Protein AF-A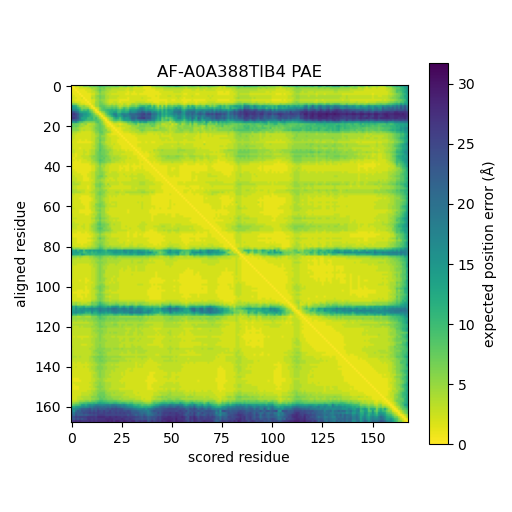0A388TIB4-F1 (afdb_monomer)

Structure (mmCIF, N/CA/C/O backbone):
data_AF-A0A388TIB4-F1
#
_entry.id   AF-A0A388TIB4-F1
#
loop_
_atom_site.group_PDB
_atom_site.id
_atom_site.type_symbol
_atom_site.label_atom_id
_atom_site.label_alt_id
_atom_site.label_comp_id
_atom_site.label_asym_id
_atom_site.label_entity_id
_atom_site.label_seq_id
_atom_site.pdbx_PDB_ins_code
_atom_site.Cartn_x
_atom_site.Cartn_y
_atom_site.Cartn_z
_atom_site.occupancy
_atom_site.B_iso_or_equiv
_atom_site.auth_seq_id
_atom_site.auth_comp_id
_atom_site.auth_asym_id
_atom_site.auth_atom_id
_atom_site.pdbx_PDB_model_num
ATOM 1 N N . MET A 1 1 ? 0.265 -21.654 6.496 1.00 87.31 1 MET A N 1
ATOM 2 C CA . MET A 1 1 ? 1.139 -20.507 6.829 1.00 87.31 1 MET A CA 1
ATOM 3 C C . MET A 1 1 ? 0.891 -19.437 5.783 1.00 87.31 1 MET A C 1
ATOM 5 O O . MET A 1 1 ? 0.971 -19.763 4.610 1.00 87.31 1 MET A O 1
ATOM 9 N N . LEU A 1 2 ? 0.540 -18.215 6.184 1.00 95.06 2 LEU A N 1
ATOM 10 C CA . LEU A 1 2 ? 0.302 -17.108 5.255 1.00 95.06 2 LEU A CA 1
ATOM 11 C C . LEU A 1 2 ? 1.624 -16.374 4.975 1.00 95.06 2 LEU A C 1
ATOM 13 O O . LEU A 1 2 ? 2.307 -15.963 5.911 1.00 95.06 2 LEU A O 1
ATOM 17 N N . CYS A 1 3 ? 1.974 -16.215 3.701 1.00 96.38 3 CYS A N 1
ATOM 18 C CA . CYS A 1 3 ? 3.233 -15.637 3.241 1.00 96.38 3 CYS A CA 1
ATOM 19 C C . CYS A 1 3 ? 3.009 -14.359 2.423 1.00 96.38 3 CYS A C 1
ATOM 21 O O . CYS A 1 3 ? 2.023 -14.230 1.694 1.00 96.38 3 CYS A O 1
ATOM 23 N N . ALA A 1 4 ? 3.982 -13.449 2.497 1.00 97.38 4 ALA A N 1
ATOM 24 C CA . ALA A 1 4 ? 4.048 -12.251 1.669 1.00 97.38 4 ALA A CA 1
ATOM 25 C C . ALA A 1 4 ? 5.192 -12.364 0.651 1.00 97.38 4 ALA A C 1
ATOM 27 O O . ALA A 1 4 ? 6.347 -12.556 1.042 1.00 97.38 4 ALA A O 1
ATOM 28 N N . LEU A 1 5 ? 4.888 -12.205 -0.638 1.00 96.88 5 LEU A N 1
ATOM 29 C CA . LEU A 1 5 ? 5.912 -12.013 -1.667 1.00 96.88 5 LEU A CA 1
ATOM 30 C C . LEU A 1 5 ? 6.484 -10.605 -1.528 1.00 96.88 5 LEU A C 1
ATOM 32 O O . LEU A 1 5 ? 5.721 -9.647 -1.387 1.00 96.88 5 LEU A O 1
ATOM 36 N N . LYS A 1 6 ? 7.812 -10.460 -1.558 1.00 95.12 6 LYS A N 1
ATOM 37 C CA . LYS A 1 6 ? 8.440 -9.152 -1.360 1.00 95.12 6 LYS A CA 1
ATOM 38 C C . LYS A 1 6 ? 9.798 -9.006 -2.049 1.00 95.12 6 LYS A C 1
ATOM 40 O O . LYS A 1 6 ? 10.522 -9.983 -2.193 1.00 95.12 6 LYS A O 1
ATOM 45 N N . HIS A 1 7 ? 10.209 -7.802 -2.442 1.00 94.06 7 HIS A N 1
ATOM 46 C CA . HIS A 1 7 ? 9.435 -6.548 -2.408 1.00 94.06 7 HIS A CA 1
ATOM 47 C C . HIS A 1 7 ? 9.067 -6.188 -3.845 1.00 94.06 7 HIS A C 1
ATOM 49 O O . HIS A 1 7 ? 9.963 -6.030 -4.672 1.00 94.06 7 HIS A O 1
ATOM 55 N N . PHE A 1 8 ? 7.774 -6.098 -4.143 1.00 95.25 8 PHE A N 1
ATOM 56 C CA . PHE A 1 8 ? 7.266 -5.775 -5.475 1.00 95.25 8 PHE A CA 1
ATOM 57 C C . PHE A 1 8 ? 7.636 -4.330 -5.857 1.00 95.25 8 PHE A C 1
ATOM 59 O O . PHE A 1 8 ? 7.578 -3.455 -4.987 1.00 95.25 8 PHE A O 1
ATOM 66 N N . PRO A 1 9 ? 8.020 -4.031 -7.111 1.00 92.94 9 PRO A N 1
ATOM 67 C CA . PRO A 1 9 ? 8.028 -4.896 -8.296 1.00 92.94 9 PRO A CA 1
ATOM 68 C C . PRO A 1 9 ? 9.265 -5.790 -8.462 1.00 92.94 9 PRO A C 1
ATOM 70 O O . PRO A 1 9 ? 9.287 -6.576 -9.393 1.00 92.94 9 PRO A O 1
ATOM 73 N N . GLY A 1 10 ? 10.256 -5.700 -7.573 1.00 88.38 10 GLY A N 1
ATOM 74 C CA . GLY A 1 10 ? 11.515 -6.448 -7.631 1.00 88.38 10 GLY A CA 1
ATOM 75 C C . GLY A 1 10 ? 12.660 -5.608 -7.062 1.00 88.38 10 GLY A C 1
ATOM 76 O O . GLY A 1 10 ? 12.773 -4.426 -7.361 1.00 88.38 10 GLY A O 1
ATOM 77 N N . ARG A 1 11 ? 13.487 -6.180 -6.176 1.00 73.12 11 ARG A N 1
ATOM 78 C CA . ARG A 1 11 ? 14.680 -5.515 -5.592 1.00 73.12 11 ARG A CA 1
ATOM 79 C C . ARG A 1 11 ? 15.993 -6.207 -5.990 1.00 73.12 11 ARG A C 1
ATOM 81 O O . ARG A 1 11 ? 17.033 -5.899 -5.414 1.00 73.12 11 ARG A O 1
ATOM 88 N N . GLY A 1 12 ? 15.933 -7.184 -6.901 1.00 64.81 12 GLY A N 1
ATOM 89 C CA . GLY A 1 12 ? 17.005 -8.156 -7.151 1.00 64.81 12 GLY A CA 1
ATOM 90 C C . GLY A 1 12 ? 18.262 -7.577 -7.804 1.00 64.81 12 GLY A C 1
ATOM 91 O O . GLY A 1 12 ? 19.358 -8.072 -7.549 1.00 64.81 12 GLY A O 1
ATOM 92 N N . ALA A 1 13 ? 18.137 -6.498 -8.581 1.00 60.03 13 ALA A N 1
ATOM 93 C CA . ALA A 1 13 ? 19.274 -5.785 -9.155 1.00 60.03 13 ALA A CA 1
ATOM 94 C C . ALA A 1 13 ? 19.898 -4.838 -8.106 1.00 60.03 13 ALA A C 1
ATOM 96 O O . ALA A 1 13 ? 19.390 -3.747 -7.833 1.00 60.03 13 ALA A O 1
ATOM 97 N N . GLY A 1 14 ? 20.978 -5.291 -7.460 1.00 49.31 14 GLY A N 1
ATOM 98 C CA . GLY A 1 14 ? 21.638 -4.615 -6.337 1.00 49.31 14 GLY A CA 1
ATOM 99 C C . GLY A 1 14 ? 22.007 -3.136 -6.552 1.00 49.31 14 GLY A C 1
ATOM 100 O O . GLY A 1 14 ? 22.162 -2.668 -7.674 1.00 49.31 14 GLY A O 1
ATOM 101 N N . ALA A 1 15 ? 22.156 -2.428 -5.421 1.00 45.44 15 ALA A N 1
ATOM 102 C CA . ALA A 1 15 ? 22.598 -1.039 -5.171 1.00 45.44 15 ALA A CA 1
ATOM 103 C C . ALA A 1 15 ? 21.921 0.115 -5.938 1.00 45.44 15 ALA A C 1
ATOM 105 O O . ALA A 1 15 ? 21.771 1.193 -5.367 1.00 45.44 15 ALA A O 1
ATOM 106 N N . ALA A 1 16 ? 21.463 -0.088 -7.171 1.00 53.12 16 ALA A N 1
ATOM 107 C CA . ALA A 1 16 ? 20.760 0.928 -7.934 1.00 53.12 16 ALA A CA 1
ATOM 108 C C . ALA A 1 16 ? 19.243 0.750 -7.929 1.00 53.12 16 ALA A C 1
ATOM 110 O O . ALA A 1 16 ? 18.609 1.750 -8.217 1.00 53.12 16 ALA A O 1
ATOM 111 N N . GLY A 1 17 ? 18.675 -0.436 -7.621 1.00 52.38 17 GLY A N 1
ATOM 112 C CA . GLY A 1 17 ? 17.273 -0.691 -7.195 1.00 52.38 17 GLY A CA 1
ATOM 113 C C . GLY A 1 17 ? 16.116 -0.055 -7.993 1.00 52.38 17 GLY A C 1
ATOM 114 O O . GLY A 1 17 ? 14.965 -0.120 -7.582 1.00 52.38 17 GLY A O 1
ATOM 115 N N . ARG A 1 18 ? 16.426 0.595 -9.113 1.00 63.28 18 ARG A N 1
ATOM 116 C CA . ARG A 1 18 ? 15.564 1.490 -9.899 1.00 63.28 18 ARG A CA 1
ATOM 117 C C . ARG A 1 18 ? 15.333 0.959 -11.307 1.00 63.28 18 ARG A C 1
ATOM 119 O O . ARG A 1 18 ? 14.532 1.534 -12.040 1.00 63.28 18 ARG A O 1
ATOM 126 N N . ILE A 1 19 ? 16.065 -0.088 -11.685 1.00 68.94 19 ILE A N 1
ATOM 127 C CA . ILE A 1 19 ? 15.908 -0.787 -12.954 1.00 68.94 19 ILE A CA 1
ATOM 128 C C . ILE A 1 19 ? 14.931 -1.925 -12.691 1.00 68.94 19 ILE A C 1
ATOM 130 O O . ILE A 1 19 ? 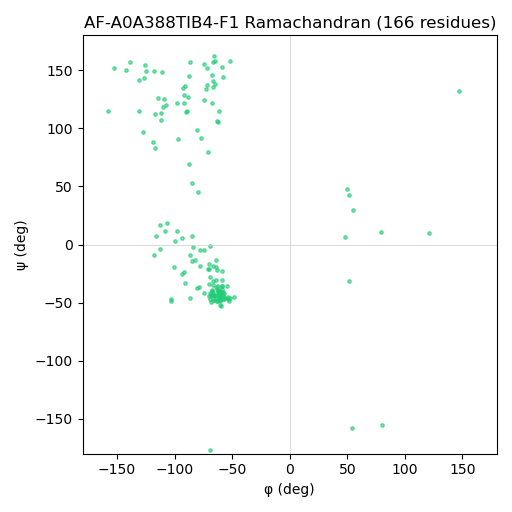15.150 -2.733 -11.794 1.00 68.94 19 ILE A O 1
ATOM 134 N N . TYR A 1 20 ? 13.835 -1.912 -13.432 1.00 79.25 20 TYR A N 1
ATOM 135 C CA . TYR A 1 20 ? 12.808 -2.931 -13.443 1.00 79.25 20 TYR A CA 1
ATOM 136 C C . TYR A 1 20 ? 12.881 -3.662 -14.783 1.00 79.25 20 TYR A C 1
ATOM 138 O O . TYR A 1 20 ? 12.655 -3.078 -15.846 1.00 79.25 20 TYR A O 1
ATOM 146 N N . GLU A 1 21 ? 13.156 -4.956 -14.732 1.00 83.12 21 GLU A N 1
ATOM 147 C CA . GLU A 1 21 ? 13.172 -5.826 -15.898 1.00 83.12 21 GLU A CA 1
ATOM 148 C C . GLU A 1 21 ? 12.006 -6.797 -15.803 1.00 83.12 21 GLU A C 1
ATOM 150 O O . GLU A 1 21 ? 12.017 -7.731 -15.009 1.00 83.12 21 GLU A O 1
ATOM 155 N N . ARG A 1 22 ? 10.975 -6.594 -16.629 1.00 81.19 22 ARG A N 1
ATOM 156 C CA . ARG A 1 22 ? 9.723 -7.368 -16.562 1.00 81.19 22 ARG A CA 1
ATOM 157 C C . ARG A 1 22 ? 9.948 -8.887 -16.492 1.00 81.19 22 ARG A C 1
ATOM 159 O O . ARG A 1 22 ? 9.330 -9.549 -15.665 1.00 81.19 22 ARG A O 1
ATOM 166 N N . GLU A 1 23 ? 10.833 -9.427 -17.324 1.00 84.06 23 GLU A N 1
ATOM 167 C CA . GLU A 1 23 ? 11.079 -10.875 -17.403 1.00 84.06 23 GLU A CA 1
ATOM 168 C C . GLU A 1 23 ? 11.807 -11.448 -16.178 1.00 84.06 23 GLU A C 1
ATOM 170 O O . GLU A 1 23 ? 11.706 -12.644 -15.909 1.00 84.06 23 GLU A O 1
ATOM 175 N N . ILE A 1 24 ? 12.511 -10.606 -15.418 1.00 86.25 24 ILE A N 1
ATOM 176 C CA . ILE A 1 24 ? 13.312 -11.013 -14.256 1.00 86.25 24 ILE A CA 1
ATOM 177 C C . ILE A 1 24 ? 12.580 -10.678 -12.956 1.00 86.25 24 ILE A C 1
ATOM 179 O O . ILE A 1 24 ? 12.459 -11.523 -12.071 1.00 86.25 24 ILE A O 1
ATOM 183 N N . ASP A 1 25 ? 12.076 -9.453 -12.845 1.00 89.38 25 ASP A N 1
ATOM 184 C CA . ASP A 1 25 ? 11.518 -8.900 -11.618 1.00 89.38 25 ASP A CA 1
ATOM 185 C C . ASP A 1 25 ? 10.039 -9.252 -11.444 1.00 89.38 25 ASP A C 1
ATOM 187 O O . ASP A 1 25 ? 9.644 -9.701 -10.370 1.00 89.38 25 ASP A O 1
ATOM 191 N N . LEU A 1 26 ? 9.211 -9.117 -12.490 1.00 89.94 26 LEU A N 1
ATOM 192 C CA . LEU A 1 26 ? 7.769 -9.383 -12.387 1.00 89.94 26 LEU A CA 1
ATOM 193 C C . LEU A 1 26 ? 7.451 -10.878 -12.423 1.00 89.94 26 LEU A C 1
ATOM 195 O O . LEU A 1 26 ? 6.538 -11.327 -11.726 1.00 89.94 26 LEU A O 1
ATOM 199 N N . LYS A 1 27 ? 8.193 -11.653 -13.219 1.00 90.12 27 LYS A N 1
ATOM 200 C CA . LYS A 1 27 ? 7.915 -13.076 -13.439 1.00 90.12 27 LYS A CA 1
ATOM 201 C C . LYS A 1 27 ? 7.789 -13.891 -12.137 1.00 90.12 27 LYS A C 1
ATOM 203 O O . LYS A 1 27 ? 6.767 -14.564 -11.993 1.00 90.12 27 LYS A O 1
ATOM 208 N N . PRO A 1 28 ? 8.704 -13.792 -11.150 1.00 91.88 28 PRO A N 1
ATOM 209 C CA . PRO A 1 28 ? 8.562 -14.512 -9.885 1.00 91.88 28 PRO A CA 1
ATOM 210 C C . PRO A 1 28 ? 7.273 -14.170 -9.131 1.00 91.88 28 PRO A C 1
ATOM 212 O O . PRO A 1 28 ? 6.668 -15.051 -8.526 1.00 91.88 28 PRO A O 1
ATOM 215 N N . PHE A 1 29 ? 6.813 -12.913 -9.183 1.00 94.38 29 PHE A N 1
ATOM 216 C CA . PHE A 1 29 ? 5.541 -12.542 -8.562 1.00 94.38 29 PHE A CA 1
ATOM 217 C C . PHE A 1 29 ? 4.363 -13.177 -9.288 1.00 94.38 29 PHE A C 1
ATOM 219 O O . PHE A 1 29 ? 3.468 -13.683 -8.624 1.00 94.38 29 PHE A O 1
ATOM 226 N N . LEU A 1 30 ? 4.349 -13.197 -10.621 1.00 91.62 30 LEU A N 1
ATOM 227 C CA . LEU A 1 30 ? 3.244 -13.812 -11.366 1.00 91.62 30 LEU A CA 1
ATOM 228 C C . LEU A 1 30 ? 3.178 -15.324 -11.165 1.00 91.62 30 LEU A C 1
ATOM 230 O O . LEU A 1 30 ? 2.083 -15.859 -10.977 1.00 91.62 30 LEU A O 1
ATOM 234 N N . ASP A 1 31 ? 4.337 -15.980 -11.155 1.00 92.38 31 ASP A N 1
ATOM 235 C CA . ASP A 1 31 ? 4.446 -17.424 -10.967 1.00 92.38 31 ASP A CA 1
ATOM 236 C C . ASP A 1 31 ? 4.026 -17.832 -9.541 1.00 92.38 31 ASP A C 1
ATOM 238 O O . ASP A 1 31 ? 3.329 -18.831 -9.358 1.00 92.38 31 ASP A O 1
ATOM 242 N N . LEU A 1 32 ? 4.397 -17.044 -8.520 1.00 94.44 32 LEU A N 1
ATOM 243 C CA . LEU A 1 32 ? 4.160 -17.389 -7.113 1.00 94.44 32 LEU A CA 1
ATOM 244 C C . LEU A 1 32 ? 2.861 -16.824 -6.528 1.00 94.44 32 LEU A C 1
ATOM 246 O O . LEU A 1 32 ? 2.339 -17.405 -5.581 1.00 94.44 32 LEU A O 1
ATOM 250 N N . ALA A 1 33 ? 2.308 -15.726 -7.053 1.00 92.44 33 ALA A N 1
ATOM 251 C CA . ALA A 1 33 ? 1.139 -15.059 -6.461 1.00 92.44 33 ALA A CA 1
ATOM 252 C C . ALA A 1 33 ? -0.132 -15.920 -6.467 1.00 92.44 33 ALA A C 1
ATOM 254 O O . ALA A 1 33 ? -1.053 -15.675 -5.690 1.00 92.44 33 ALA A O 1
ATOM 255 N N . ARG A 1 34 ? -0.179 -16.956 -7.310 1.00 89.81 34 ARG A N 1
ATOM 256 C CA . ARG A 1 34 ? -1.287 -17.921 -7.354 1.00 89.81 34 ARG A CA 1
ATOM 257 C C . ARG A 1 34 ? -1.122 -19.081 -6.373 1.00 89.81 34 ARG A C 1
ATOM 259 O O . ARG A 1 34 ? -2.056 -19.860 -6.204 1.00 89.81 34 ARG A O 1
ATOM 266 N N . HIS A 1 35 ? 0.040 -19.210 -5.736 1.00 93.88 35 HIS A N 1
ATOM 267 C CA . HIS A 1 35 ? 0.272 -20.238 -4.734 1.00 93.88 35 HIS A CA 1
ATOM 268 C C . HIS A 1 35 ? -0.638 -20.006 -3.520 1.00 93.88 35 HIS A C 1
ATOM 270 O O . HIS A 1 35 ? -0.766 -18.880 -3.043 1.00 93.88 35 HIS A O 1
ATOM 276 N N . GLU A 1 36 ? -1.228 -21.071 -2.970 1.00 89.81 36 GLU A N 1
ATOM 277 C CA . GLU A 1 36 ? -2.234 -20.977 -1.899 1.00 89.81 36 GLU A CA 1
ATOM 278 C C . GLU A 1 36 ? -1.757 -20.181 -0.674 1.00 89.81 36 GLU A C 1
ATOM 280 O O . GLU A 1 36 ? -2.529 -19.436 -0.082 1.00 89.81 36 GLU A O 1
ATOM 285 N N . ASN A 1 37 ? -0.468 -20.299 -0.338 1.00 93.25 37 ASN A N 1
ATOM 286 C CA . ASN A 1 37 ? 0.163 -19.618 0.793 1.00 93.25 37 ASN A CA 1
ATOM 287 C C . ASN A 1 37 ? 0.634 -18.189 0.487 1.00 93.25 37 ASN A C 1
ATOM 289 O O . ASN A 1 37 ? 0.923 -17.447 1.421 1.00 93.25 37 ASN A O 1
ATOM 293 N N . ALA A 1 38 ? 0.710 -17.772 -0.778 1.00 94.88 38 ALA A N 1
ATOM 294 C CA . ALA A 1 38 ? 1.187 -16.445 -1.172 1.00 94.88 38 ALA A CA 1
ATOM 295 C C . ALA A 1 38 ? 0.059 -15.399 -1.117 1.00 94.88 38 ALA A C 1
ATOM 297 O O . ALA A 1 38 ? -0.209 -14.702 -2.087 1.00 94.88 38 ALA A O 1
ATOM 298 N N . GLY A 1 39 ? -0.644 -15.290 0.011 1.00 95.88 39 GLY A N 1
ATOM 299 C CA . GLY A 1 39 ? -1.834 -14.439 0.127 1.00 95.88 39 GLY A CA 1
ATOM 300 C C . GLY A 1 39 ? -1.563 -12.930 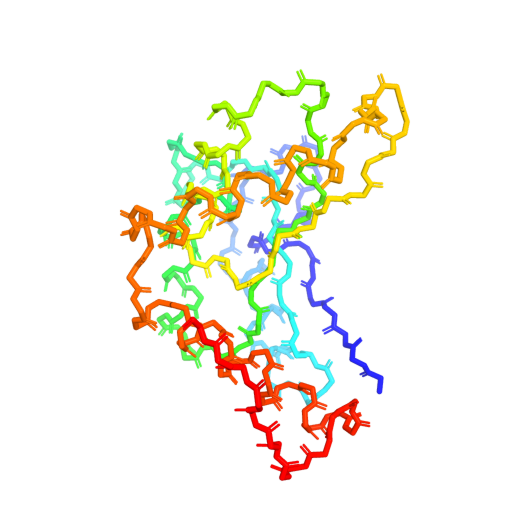0.094 1.00 95.88 39 GLY A C 1
ATOM 301 O O . GLY A 1 39 ? -2.501 -12.168 -0.150 1.00 95.88 39 GLY A O 1
ATOM 302 N N . LEU A 1 40 ? -0.315 -12.491 0.305 1.00 98.25 40 LEU A N 1
ATOM 303 C CA . LEU A 1 40 ? 0.043 -11.071 0.287 1.00 98.25 40 LEU A CA 1
ATOM 304 C C . LEU A 1 40 ? 1.191 -10.728 -0.668 1.00 98.25 40 LEU A C 1
ATOM 306 O O . LEU A 1 40 ? 2.072 -11.550 -0.928 1.00 98.25 40 LEU A O 1
ATOM 310 N N . ILE A 1 41 ? 1.218 -9.475 -1.124 1.00 98.31 41 ILE A N 1
ATOM 311 C CA . ILE A 1 41 ? 2.316 -8.899 -1.910 1.00 98.31 41 ILE A CA 1
ATOM 312 C C . ILE A 1 41 ? 2.716 -7.557 -1.300 1.00 98.31 41 ILE A C 1
ATOM 314 O O . ILE A 1 41 ? 1.935 -6.607 -1.295 1.00 98.31 41 ILE A O 1
ATOM 318 N N . MET A 1 42 ? 3.943 -7.496 -0.784 1.00 98.38 42 MET A N 1
ATOM 319 C CA . MET A 1 42 ? 4.506 -6.313 -0.142 1.00 98.38 42 MET A CA 1
ATOM 320 C C . MET A 1 42 ? 5.269 -5.460 -1.153 1.00 98.38 42 MET A C 1
ATOM 322 O O . MET A 1 42 ? 6.160 -5.959 -1.845 1.00 98.38 42 MET A O 1
ATOM 326 N N . PHE A 1 43 ? 4.951 -4.171 -1.205 1.00 97.38 43 PHE A N 1
ATOM 327 C CA . PHE A 1 43 ? 5.548 -3.210 -2.124 1.00 97.38 43 PHE A CA 1
ATOM 328 C C . PHE A 1 43 ? 6.824 -2.595 -1.556 1.00 97.38 43 PHE A C 1
ATOM 330 O O . PHE A 1 43 ? 6.947 -2.329 -0.364 1.00 97.38 43 PHE A O 1
ATOM 337 N N . SER A 1 44 ? 7.771 -2.329 -2.449 1.00 94.25 44 SER A N 1
ATOM 338 C CA . SER A 1 44 ? 9.013 -1.624 -2.161 1.00 94.25 44 SER A CA 1
ATOM 339 C C . SER A 1 44 ? 8.764 -0.153 -1.808 1.00 94.25 44 SER A C 1
ATOM 341 O O . SER A 1 44 ? 7.913 0.530 -2.391 1.00 94.25 44 SER A O 1
ATOM 343 N N . THR A 1 45 ? 9.583 0.373 -0.899 1.00 93.06 45 THR A N 1
ATOM 344 C CA . THR A 1 45 ? 9.649 1.807 -0.586 1.00 93.06 45 THR A CA 1
ATOM 345 C C . THR A 1 45 ? 10.432 2.621 -1.620 1.00 93.06 45 THR A C 1
ATOM 347 O O . THR A 1 45 ? 10.449 3.846 -1.551 1.00 93.06 45 THR A O 1
ATOM 350 N N . GLN A 1 46 ? 11.041 1.962 -2.612 1.00 91.25 46 GLN A N 1
ATOM 351 C CA . GLN A 1 46 ? 11.846 2.596 -3.660 1.00 91.25 46 GLN A CA 1
ATOM 352 C C . GLN A 1 46 ? 11.010 3.075 -4.854 1.00 91.25 46 GLN A C 1
ATOM 354 O O . GLN A 1 46 ? 9.927 2.557 -5.133 1.00 91.25 46 GLN A O 1
ATOM 359 N N . THR A 1 47 ? 11.551 4.048 -5.587 1.00 91.88 47 THR A N 1
ATOM 360 C CA . THR A 1 47 ? 11.016 4.532 -6.869 1.00 91.88 47 THR A CA 1
ATOM 361 C C . THR A 1 47 ? 11.627 3.769 -8.032 1.00 91.88 47 THR A C 1
ATOM 363 O O . THR A 1 47 ? 12.842 3.595 -8.083 1.00 91.88 47 THR A O 1
ATOM 366 N N . PHE A 1 48 ? 10.789 3.393 -8.997 1.00 91.25 48 PHE A N 1
ATOM 367 C CA . PHE A 1 48 ? 11.174 2.691 -10.221 1.00 91.25 48 PHE A CA 1
ATOM 368 C C . PHE A 1 48 ? 10.807 3.580 -11.410 1.00 91.25 48 PHE A C 1
ATOM 370 O O . PHE A 1 48 ? 9.697 3.459 -11.923 1.00 91.25 48 PHE A O 1
ATOM 377 N N . PRO A 1 49 ? 11.696 4.490 -11.856 1.00 90.31 49 PRO A N 1
ATOM 378 C CA . PRO A 1 49 ? 11.343 5.518 -12.837 1.00 90.31 49 PRO A CA 1
ATOM 379 C C . PRO A 1 49 ? 10.827 4.988 -14.179 1.00 90.31 49 PRO A C 1
ATOM 381 O O . PRO A 1 49 ? 10.119 5.700 -14.877 1.00 90.31 49 PRO A O 1
ATOM 384 N N . GLN A 1 50 ? 11.165 3.745 -14.533 1.00 89.69 50 GLN A N 1
ATOM 385 C CA . GLN A 1 50 ? 10.662 3.060 -15.730 1.00 89.69 50 GLN A CA 1
ATOM 386 C C . GLN A 1 50 ? 9.175 2.679 -15.633 1.00 89.69 50 GLN A C 1
ATOM 388 O O . GLN A 1 50 ? 8.538 2.446 -16.656 1.00 89.69 50 GLN A O 1
ATOM 393 N N . LEU A 1 51 ? 8.637 2.587 -14.413 1.00 92.19 51 LEU A N 1
ATOM 394 C CA . LEU A 1 51 ? 7.225 2.317 -14.139 1.00 92.19 51 LEU A CA 1
ATOM 395 C C . LEU A 1 51 ? 6.485 3.591 -13.729 1.00 92.19 51 LEU A C 1
ATOM 397 O O . LEU A 1 51 ? 5.401 3.864 -14.232 1.00 92.19 51 LEU A O 1
ATOM 401 N N . ASP A 1 52 ? 7.077 4.353 -12.810 1.00 95.00 52 ASP A N 1
ATOM 402 C CA . ASP A 1 52 ? 6.561 5.627 -12.326 1.00 95.00 52 ASP A CA 1
ATOM 403 C C . ASP A 1 52 ? 7.713 6.449 -11.734 1.00 95.00 52 ASP A C 1
ATOM 405 O O . ASP A 1 52 ? 8.332 6.075 -10.735 1.00 95.00 52 ASP A O 1
ATOM 409 N N . SER A 1 53 ? 8.029 7.577 -12.364 1.00 93.69 53 SER A N 1
ATOM 410 C CA . SER A 1 53 ? 9.070 8.493 -11.892 1.00 93.69 53 SER A CA 1
ATOM 411 C C . SER A 1 53 ? 8.590 9.453 -10.804 1.00 93.69 53 SER A C 1
ATOM 413 O O . SER A 1 53 ? 9.420 10.113 -10.183 1.00 93.69 53 SER A O 1
ATOM 415 N N . SER A 1 54 ? 7.278 9.562 -10.586 1.00 95.56 54 SER A N 1
ATOM 416 C CA . SER A 1 54 ? 6.670 10.537 -9.676 1.00 95.56 54 SER A CA 1
ATOM 417 C C . SER A 1 54 ? 6.478 10.009 -8.253 1.00 95.56 54 SER A C 1
ATOM 419 O O . SER A 1 54 ? 6.434 10.799 -7.311 1.00 95.56 54 SER A O 1
ATOM 421 N N . ALA A 1 55 ? 6.405 8.686 -8.079 1.00 95.56 55 ALA A N 1
ATOM 422 C CA . ALA A 1 55 ? 6.109 8.064 -6.794 1.00 95.56 55 ALA A CA 1
ATOM 423 C C . ALA A 1 55 ? 6.920 6.776 -6.553 1.00 95.56 55 ALA A C 1
ATOM 425 O O . ALA A 1 55 ? 7.269 6.060 -7.493 1.00 95.56 55 ALA A O 1
ATOM 426 N N . PRO A 1 56 ? 7.230 6.437 -5.287 1.00 95.31 56 PRO A N 1
ATOM 427 C CA . PRO A 1 56 ? 7.739 5.114 -4.944 1.00 95.31 56 PRO A CA 1
ATOM 428 C C . PRO A 1 56 ? 6.674 4.032 -5.173 1.00 95.31 56 PRO A C 1
ATOM 430 O O . PRO A 1 56 ? 5.479 4.317 -5.139 1.00 95.31 56 PRO A O 1
ATOM 433 N N . ALA A 1 57 ? 7.088 2.775 -5.360 1.00 96.06 57 ALA A N 1
ATOM 434 C CA . ALA A 1 57 ? 6.195 1.679 -5.753 1.00 96.06 57 ALA A CA 1
ATOM 435 C C . ALA A 1 57 ? 4.969 1.528 -4.831 1.00 96.06 57 ALA A C 1
ATOM 437 O O . ALA A 1 57 ? 3.844 1.468 -5.319 1.00 96.06 57 ALA A O 1
ATOM 438 N N . HIS A 1 58 ? 5.162 1.547 -3.509 1.00 97.25 58 HIS A N 1
ATOM 439 C CA . HIS A 1 58 ? 4.073 1.478 -2.523 1.00 97.25 58 HIS A CA 1
ATOM 440 C C . HIS A 1 58 ? 3.092 2.673 -2.546 1.00 97.25 58 HIS A C 1
ATOM 442 O O . HIS A 1 58 ? 2.018 2.564 -1.968 1.00 97.25 58 HIS A O 1
ATOM 448 N N . LYS A 1 59 ? 3.410 3.787 -3.223 1.00 97.69 59 LYS A N 1
ATOM 449 C CA . LYS A 1 59 ? 2.511 4.944 -3.437 1.00 97.69 59 LYS A CA 1
ATOM 450 C C . LYS A 1 59 ? 2.095 5.137 -4.895 1.00 97.69 59 LYS A C 1
ATOM 452 O O . LYS A 1 59 ? 1.312 6.034 -5.193 1.00 97.69 59 LYS A O 1
ATOM 457 N N . SER A 1 60 ? 2.615 4.330 -5.813 1.00 97.94 60 SER A N 1
ATOM 458 C CA . SER A 1 60 ? 2.335 4.478 -7.237 1.00 97.94 60 SER A CA 1
ATOM 459 C C . SER A 1 60 ? 1.102 3.677 -7.627 1.00 97.94 60 SER A C 1
ATOM 461 O O . SER A 1 60 ? 1.125 2.443 -7.625 1.00 97.94 60 SER A O 1
ATOM 463 N N . LYS A 1 61 ? 0.038 4.373 -8.036 1.00 98.00 61 LYS A N 1
ATOM 464 C CA . LYS A 1 61 ? -1.158 3.729 -8.592 1.00 98.00 61 LYS A CA 1
ATOM 465 C C . LYS A 1 61 ? -0.827 2.900 -9.838 1.00 98.00 61 LYS A C 1
ATOM 467 O O . LYS A 1 61 ? -1.325 1.789 -9.974 1.00 98.00 61 LYS A O 1
ATOM 472 N N . LEU A 1 62 ? 0.080 3.387 -10.690 1.00 97.69 62 LEU A N 1
ATOM 473 C CA . LEU A 1 62 ? 0.517 2.689 -11.906 1.00 97.69 62 LEU A CA 1
ATOM 474 C C . LEU A 1 62 ? 1.160 1.333 -11.585 1.00 97.69 62 LEU A C 1
ATOM 476 O O . LEU A 1 62 ? 0.872 0.329 -12.236 1.00 97.69 62 LEU A O 1
ATOM 480 N N . VAL A 1 63 ? 1.996 1.280 -10.544 1.00 96.69 63 VAL A N 1
ATOM 481 C CA . VAL A 1 63 ? 2.654 0.035 -10.118 1.00 96.69 63 VAL A CA 1
ATOM 482 C C . VAL A 1 63 ? 1.647 -0.946 -9.501 1.00 96.69 63 VAL A C 1
ATOM 484 O O . VAL A 1 63 ? 1.766 -2.152 -9.710 1.00 96.69 63 VAL A O 1
ATOM 487 N N . HIS A 1 64 ? 0.616 -0.468 -8.799 1.00 98.06 64 HIS A N 1
ATOM 488 C CA . HIS A 1 64 ? -0.467 -1.331 -8.308 1.00 98.06 64 HIS A CA 1
ATOM 489 C C . HIS A 1 64 ? -1.350 -1.852 -9.452 1.00 98.06 64 HIS A C 1
ATOM 491 O O . HIS A 1 64 ? -1.668 -3.043 -9.502 1.00 98.06 64 HIS A O 1
ATOM 497 N N . GLU A 1 65 ? -1.717 -0.984 -10.397 1.00 97.12 65 GLU A N 1
ATOM 498 C CA . GLU A 1 65 ? -2.515 -1.335 -11.574 1.00 97.12 65 GLU A CA 1
ATOM 499 C C . GLU A 1 65 ? -1.792 -2.346 -12.468 1.00 97.12 65 GLU A C 1
ATOM 501 O O . GLU A 1 65 ? -2.437 -3.266 -12.966 1.00 97.12 65 GLU A O 1
ATOM 506 N N . LEU A 1 66 ? -0.461 -2.266 -12.592 1.00 94.69 66 LEU A N 1
ATOM 507 C CA . LEU A 1 66 ? 0.348 -3.279 -13.278 1.00 94.69 66 LEU A CA 1
ATOM 508 C C . LEU A 1 66 ? 0.052 -4.686 -12.748 1.00 94.69 66 LEU A C 1
ATOM 510 O O . LEU A 1 66 ? -0.126 -5.609 -13.536 1.00 94.69 66 LEU A O 1
ATOM 514 N N . LEU A 1 67 ? -0.012 -4.852 -11.426 1.00 94.12 67 LEU A N 1
ATOM 515 C CA . LEU A 1 67 ? -0.255 -6.140 -10.784 1.00 94.12 67 LEU A CA 1
ATOM 516 C C . LEU A 1 67 ? -1.724 -6.575 -10.916 1.00 94.12 67 LEU A C 1
ATOM 518 O O . LEU A 1 67 ? -2.004 -7.736 -11.226 1.00 94.12 67 LEU A O 1
ATOM 522 N N . ARG A 1 68 ? -2.669 -5.640 -10.743 1.00 95.44 68 ARG A N 1
ATOM 523 C CA . ARG A 1 68 ? -4.108 -5.908 -10.922 1.00 95.44 68 ARG A CA 1
ATOM 524 C C . ARG A 1 68 ? -4.459 -6.279 -12.361 1.00 95.44 68 ARG A C 1
ATOM 526 O O . ARG A 1 68 ? -5.261 -7.187 -12.559 1.00 95.44 68 ARG A O 1
ATOM 533 N N . ALA A 1 69 ? -3.810 -5.670 -13.353 1.00 95.25 69 ALA A N 1
ATOM 534 C CA . ALA A 1 69 ? -3.975 -5.999 -14.769 1.00 95.25 69 ALA A CA 1
ATOM 535 C C . ALA A 1 69 ? -3.544 -7.439 -15.104 1.00 95.25 69 ALA A C 1
ATOM 537 O O . ALA A 1 69 ? -4.016 -8.007 -16.083 1.00 95.25 69 ALA A O 1
ATOM 538 N N . GLN A 1 70 ? -2.696 -8.060 -14.275 1.00 93.38 70 GLN A N 1
ATOM 539 C CA . GLN A 1 70 ? -2.336 -9.481 -14.386 1.00 93.38 70 GLN A CA 1
ATOM 540 C C . GLN A 1 70 ? -3.341 -10.414 -13.679 1.00 93.38 70 GLN A C 1
ATOM 542 O O . GLN A 1 70 ? -3.099 -11.615 -13.548 1.00 93.38 70 GLN A O 1
ATOM 547 N N . GLY A 1 71 ? -4.462 -9.871 -13.190 1.00 93.00 71 GLY A N 1
ATOM 548 C CA . GLY A 1 71 ? -5.529 -10.609 -12.513 1.00 93.00 71 GLY A CA 1
ATOM 549 C C . GLY A 1 71 ? -5.243 -10.947 -11.049 1.00 93.00 71 GLY A C 1
ATOM 550 O O . GLY A 1 71 ? -5.976 -11.738 -10.457 1.00 93.00 71 GLY A O 1
ATOM 551 N N . GLN A 1 72 ? -4.198 -10.377 -10.445 1.00 93.75 72 GLN A N 1
ATOM 552 C CA . GLN A 1 72 ? -3.788 -10.723 -9.083 1.00 93.75 72 GLN A CA 1
ATOM 553 C C . GLN A 1 72 ? -4.738 -10.135 -8.031 1.00 93.75 72 GLN A C 1
ATOM 555 O O . GLN A 1 72 ? -4.938 -8.919 -7.958 1.00 93.75 72 GLN A O 1
ATOM 560 N N . GLN A 1 73 ? -5.278 -11.004 -7.173 1.00 92.88 73 GLN A N 1
ATOM 561 C CA . GLN A 1 73 ? -6.239 -10.660 -6.110 1.00 92.88 73 GLN A CA 1
ATOM 562 C C . GLN A 1 73 ? -5.644 -10.744 -4.697 1.00 92.88 73 GLN A C 1
ATOM 564 O O . GLN A 1 73 ? -6.372 -10.701 -3.708 1.00 92.88 73 GLN A O 1
ATOM 569 N N . ASN A 1 74 ? -4.322 -10.877 -4.591 1.00 97.12 74 ASN A N 1
ATOM 570 C CA . ASN A 1 74 ? -3.607 -10.883 -3.317 1.00 97.12 74 ASN A CA 1
ATOM 571 C C . ASN A 1 74 ? -3.854 -9.573 -2.561 1.00 97.12 74 ASN A C 1
ATOM 573 O O . ASN A 1 74 ? -4.068 -8.516 -3.173 1.00 97.12 74 ASN A O 1
ATOM 577 N N . VAL A 1 75 ? -3.766 -9.651 -1.235 1.00 98.31 75 VAL A N 1
ATOM 578 C CA . VAL A 1 75 ? -3.764 -8.477 -0.361 1.00 98.31 75 VAL A CA 1
ATOM 579 C C . VAL A 1 75 ? -2.477 -7.703 -0.615 1.00 98.31 75 VAL A C 1
ATOM 581 O O . VAL A 1 75 ? -1.380 -8.253 -0.482 1.00 98.31 75 VAL A O 1
ATOM 584 N N . LEU A 1 76 ? -2.602 -6.439 -1.004 1.00 98.56 76 LEU A N 1
ATOM 585 C CA . LEU A 1 76 ? -1.445 -5.582 -1.250 1.00 98.56 76 LEU A CA 1
ATOM 586 C C . LEU A 1 76 ? -1.103 -4.819 0.019 1.00 98.56 76 LEU A C 1
ATOM 588 O O . LEU A 1 76 ? -1.994 -4.293 0.686 1.00 98.56 76 LEU A O 1
ATOM 592 N N . LEU A 1 77 ? 0.178 -4.766 0.361 1.00 98.38 77 LEU A N 1
ATOM 593 C CA . LEU A 1 77 ? 0.628 -4.036 1.536 1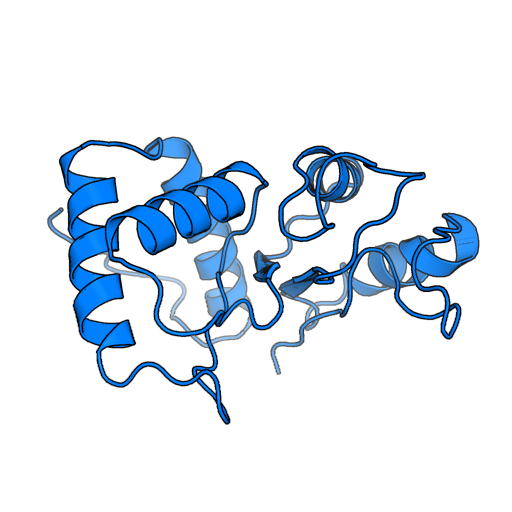.00 98.38 77 LEU A CA 1
ATOM 594 C C . LEU A 1 77 ? 1.911 -3.263 1.296 1.00 98.38 77 LEU A C 1
ATOM 596 O O . LEU A 1 77 ? 2.732 -3.626 0.454 1.00 98.38 77 LEU A O 1
ATOM 600 N N . THR A 1 78 ? 2.113 -2.242 2.112 1.00 98.31 78 THR A N 1
ATOM 601 C CA . THR A 1 78 ? 3.383 -1.528 2.178 1.00 98.31 78 THR A CA 1
ATOM 602 C C . THR A 1 78 ? 4.435 -2.366 2.917 1.00 98.31 78 THR A C 1
ATOM 604 O O . THR A 1 78 ? 4.106 -3.208 3.758 1.00 98.31 78 THR A O 1
ATOM 607 N N . ASP A 1 79 ? 5.716 -2.114 2.640 1.00 95.50 79 ASP A N 1
ATOM 608 C CA . ASP A 1 79 ? 6.772 -2.324 3.643 1.00 95.50 79 ASP A CA 1
ATOM 609 C C . ASP A 1 79 ? 6.621 -1.278 4.773 1.00 95.50 79 ASP A C 1
ATOM 611 O O . ASP A 1 79 ? 5.663 -0.498 4.774 1.00 95.50 79 ASP A O 1
ATOM 615 N N . ASP A 1 80 ? 7.526 -1.251 5.748 1.00 93.94 80 ASP A N 1
ATOM 616 C CA . ASP A 1 80 ? 7.460 -0.282 6.842 1.00 93.94 80 ASP A CA 1
ATOM 617 C C . ASP A 1 80 ? 7.557 1.155 6.321 1.00 93.94 80 ASP A C 1
ATOM 619 O O . ASP A 1 80 ? 8.583 1.578 5.783 1.00 93.94 80 ASP A O 1
ATOM 623 N N . VAL A 1 81 ? 6.469 1.902 6.503 1.00 91.69 81 VAL A N 1
ATOM 624 C CA . VAL A 1 81 ? 6.363 3.328 6.160 1.00 91.69 81 VAL A CA 1
ATOM 625 C C . VAL A 1 81 ? 6.382 4.212 7.407 1.00 91.69 81 VAL A C 1
ATOM 627 O O . VAL A 1 81 ? 5.985 5.373 7.356 1.00 91.69 81 VAL A O 1
ATOM 630 N N . SER A 1 82 ? 6.849 3.685 8.545 1.00 85.69 82 SER A N 1
ATOM 631 C CA . SER A 1 82 ? 7.041 4.483 9.758 1.00 85.69 82 SER A CA 1
ATOM 632 C C . SER A 1 82 ? 8.081 5.573 9.502 1.00 85.69 82 SER A C 1
ATOM 634 O O . SER A 1 82 ? 9.280 5.304 9.434 1.00 85.69 82 SER A O 1
ATOM 636 N N . SER A 1 83 ? 7.628 6.816 9.364 1.00 73.12 83 SER A N 1
ATOM 637 C CA . SER A 1 83 ? 8.488 7.957 9.059 1.00 73.12 83 SER A CA 1
ATOM 638 C C . SER A 1 83 ? 8.465 8.988 10.186 1.00 73.12 83 SER A C 1
ATOM 640 O O . SER A 1 83 ? 7.748 9.978 10.112 1.00 73.12 83 SER A O 1
ATOM 642 N N . GLY A 1 84 ? 9.267 8.783 11.231 1.00 74.38 84 GLY A N 1
ATOM 643 C CA . GLY A 1 84 ? 9.457 9.773 12.296 1.00 74.38 84 GLY A CA 1
ATOM 644 C C . GLY A 1 84 ? 8.156 10.258 12.956 1.00 74.38 84 GLY A C 1
ATOM 645 O O . GLY A 1 84 ? 7.111 9.613 12.899 1.00 74.38 84 GLY A O 1
ATOM 646 N N . ASN A 1 85 ? 8.223 11.437 13.577 1.00 81.62 85 ASN A N 1
ATOM 647 C CA . ASN A 1 85 ? 7.096 12.055 14.278 1.00 81.62 85 ASN A CA 1
ATOM 648 C C . ASN A 1 85 ? 6.230 12.904 13.331 1.00 81.62 85 ASN A C 1
ATOM 650 O O . ASN A 1 85 ? 6.208 14.128 13.464 1.00 81.62 85 ASN A O 1
ATOM 654 N N . LEU A 1 86 ? 5.507 12.276 12.397 1.00 89.56 86 LEU A N 1
ATOM 655 C CA . LEU A 1 86 ? 4.519 12.993 11.578 1.00 89.56 86 LEU A CA 1
ATOM 656 C C . LEU A 1 86 ? 3.453 13.664 12.459 1.00 89.56 86 LEU A C 1
ATOM 658 O O . LEU A 1 86 ? 3.013 13.124 13.485 1.00 89.56 86 LEU A O 1
ATOM 662 N N . THR A 1 87 ? 2.994 14.841 12.043 1.00 94.69 87 THR A N 1
ATOM 663 C CA . THR A 1 87 ? 1.754 15.428 12.565 1.00 94.69 87 THR A CA 1
ATOM 664 C C . THR A 1 87 ? 0.547 14.573 12.161 1.00 94.69 87 THR A C 1
ATOM 666 O O . THR A 1 87 ? 0.617 13.769 11.232 1.00 94.69 87 THR A O 1
ATOM 669 N N . GLU A 1 88 ? -0.597 14.739 12.835 1.00 95.50 88 GLU A N 1
ATOM 670 C CA . GLU A 1 88 ? -1.827 14.018 12.460 1.00 95.50 88 GLU A CA 1
ATOM 671 C C . GLU A 1 88 ? -2.254 14.327 11.010 1.00 95.50 88 GLU A C 1
ATOM 673 O O . GLU A 1 88 ? -2.708 13.433 10.300 1.00 95.50 88 GLU A O 1
ATOM 678 N N . ALA A 1 89 ? -2.051 15.563 10.540 1.00 96.38 89 ALA A N 1
ATOM 679 C CA . ALA A 1 89 ? -2.378 15.963 9.171 1.00 96.38 89 ALA A CA 1
ATOM 680 C C . ALA A 1 89 ? -1.463 15.299 8.128 1.00 96.38 89 ALA A C 1
ATOM 682 O O . ALA A 1 89 ? -1.952 14.794 7.118 1.00 96.38 89 ALA A O 1
ATOM 683 N N . GLU A 1 90 ? -0.152 15.255 8.380 1.00 95.69 90 GLU A N 1
ATOM 684 C CA . GLU A 1 90 ? 0.808 14.577 7.499 1.00 95.69 90 GLU A CA 1
ATOM 685 C C . GLU A 1 90 ? 0.566 13.067 7.472 1.00 95.69 90 GLU A C 1
ATOM 687 O O . GLU A 1 90 ? 0.521 12.474 6.398 1.00 95.69 90 GLU A O 1
ATOM 692 N N . LEU A 1 91 ? 0.327 12.452 8.635 1.00 96.00 91 LEU A N 1
ATOM 693 C CA . LEU A 1 91 ? -0.005 11.031 8.733 1.00 96.00 91 LEU A CA 1
ATOM 694 C C . LEU A 1 91 ? -1.306 10.700 7.988 1.00 96.00 91 LEU A C 1
ATOM 696 O O . LEU A 1 91 ? -1.396 9.665 7.330 1.00 96.00 91 LEU A O 1
ATOM 700 N N . GLN A 1 92 ? -2.313 11.575 8.054 1.00 97.56 92 GLN A N 1
ATOM 701 C CA . GLN A 1 92 ? -3.540 11.413 7.279 1.00 97.56 92 GLN A CA 1
ATOM 702 C C . GLN A 1 92 ? -3.284 11.478 5.776 1.00 97.56 92 GLN A C 1
ATOM 704 O O . GLN A 1 92 ? -3.774 10.618 5.044 1.00 97.56 92 GLN A O 1
ATOM 709 N N . ALA A 1 93 ? -2.542 12.487 5.314 1.00 97.25 93 ALA A N 1
ATOM 710 C CA . ALA A 1 93 ? -2.204 12.628 3.902 1.00 97.25 93 ALA A CA 1
ATOM 711 C C . ALA A 1 93 ? -1.430 11.401 3.396 1.00 97.25 93 ALA A C 1
ATOM 713 O O . ALA A 1 93 ? -1.740 10.868 2.332 1.00 97.25 93 ALA A O 1
ATOM 714 N N . GLU A 1 94 ? -0.489 10.912 4.203 1.00 96.75 94 GLU A N 1
ATOM 715 C CA . GLU A 1 94 ? 0.298 9.716 3.928 1.00 96.75 94 GLU A CA 1
ATOM 716 C C . GLU A 1 94 ? -0.585 8.469 3.787 1.00 96.75 94 GLU A C 1
ATOM 718 O O . GLU A 1 94 ? -0.534 7.781 2.768 1.00 96.75 94 GLU A O 1
ATOM 723 N N . ILE A 1 95 ? -1.455 8.202 4.765 1.00 97.12 95 ILE A N 1
ATOM 724 C CA . ILE A 1 95 ? -2.372 7.054 4.735 1.00 97.12 95 ILE A CA 1
ATOM 725 C C . ILE A 1 95 ? -3.302 7.121 3.524 1.00 97.12 95 ILE A C 1
ATOM 727 O O . ILE A 1 95 ? -3.478 6.119 2.832 1.00 97.12 95 IL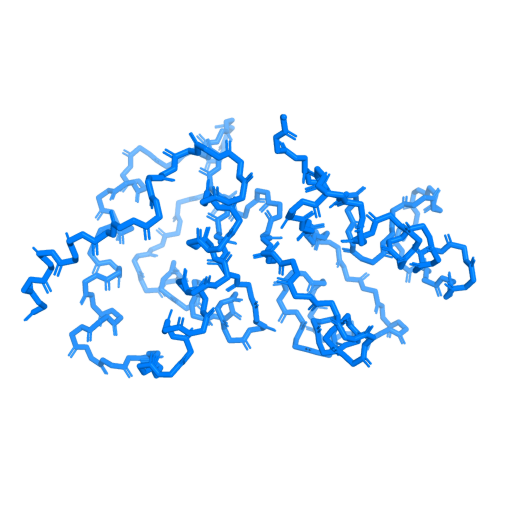E A O 1
ATOM 731 N N . LEU A 1 96 ? -3.878 8.291 3.234 1.00 97.88 96 LEU A N 1
ATOM 732 C CA . LEU A 1 96 ? -4.760 8.461 2.080 1.00 97.88 96 LEU A CA 1
ATOM 733 C C . LEU A 1 96 ? -4.024 8.208 0.763 1.00 97.88 96 LEU A C 1
ATOM 735 O O . LEU A 1 96 ? -4.570 7.523 -0.098 1.00 97.88 96 LEU A O 1
ATOM 739 N N . ALA A 1 97 ? -2.784 8.683 0.617 1.00 97.81 97 ALA A N 1
ATOM 740 C CA . ALA A 1 97 ? -1.974 8.425 -0.572 1.00 97.81 97 ALA A CA 1
ATOM 741 C C . ALA A 1 97 ? -1.698 6.923 -0.765 1.00 97.81 97 ALA A C 1
ATOM 743 O O . ALA A 1 97 ? -1.834 6.400 -1.871 1.00 97.81 97 ALA A O 1
ATOM 744 N N . LEU A 1 98 ? -1.371 6.208 0.314 1.00 98.25 98 LEU A N 1
ATOM 745 C CA . LEU A 1 98 ? -1.127 4.763 0.282 1.00 98.25 98 LEU A CA 1
ATOM 746 C C . LEU A 1 98 ? -2.389 3.967 -0.074 1.00 98.25 98 LEU A C 1
ATOM 748 O O . LEU A 1 98 ? -2.333 3.048 -0.895 1.00 98.25 98 LEU A O 1
ATOM 752 N N . LEU A 1 99 ? -3.539 4.327 0.500 1.00 97.81 99 LEU A N 1
ATOM 753 C CA . LEU A 1 99 ? -4.818 3.684 0.186 1.00 97.81 99 LEU A CA 1
ATOM 754 C C . LEU A 1 99 ? -5.269 3.983 -1.250 1.00 97.81 99 LEU A C 1
ATOM 756 O O . LEU A 1 99 ? -5.768 3.081 -1.929 1.00 97.81 99 LEU A O 1
ATOM 760 N N . ALA A 1 100 ? -5.055 5.217 -1.721 1.00 96.94 100 ALA A N 1
ATOM 761 C CA . ALA A 1 100 ? -5.371 5.653 -3.080 1.00 96.94 100 ALA A CA 1
ATOM 762 C C . ALA A 1 100 ? -4.498 4.968 -4.141 1.00 96.94 100 ALA A C 1
ATOM 764 O O . ALA A 1 100 ? -4.975 4.704 -5.244 1.00 96.94 100 ALA A O 1
ATOM 765 N N . ALA A 1 101 ? -3.248 4.632 -3.806 1.00 98.06 101 ALA A N 1
ATOM 766 C CA . ALA A 1 101 ? -2.391 3.827 -4.672 1.00 98.06 101 ALA A CA 1
ATOM 767 C C . ALA A 1 101 ? -2.944 2.407 -4.875 1.00 98.06 101 ALA A C 1
ATOM 769 O O . ALA A 1 101 ? -2.761 1.833 -5.944 1.00 98.06 101 ALA A O 1
ATOM 770 N N . GLY A 1 102 ? -3.661 1.865 -3.883 1.00 97.94 102 GLY A N 1
ATOM 771 C CA . GLY A 1 102 ? -4.282 0.540 -3.949 1.00 97.94 102 GLY A CA 1
ATOM 772 C C . GLY A 1 102 ? -3.831 -0.441 -2.866 1.00 97.94 102 GLY A C 1
ATOM 773 O O . GLY A 1 102 ? -4.175 -1.619 -2.959 1.00 97.94 102 GLY A O 1
ATOM 774 N N . ASN A 1 103 ? -3.096 0.009 -1.840 1.00 98.56 103 ASN A N 1
ATOM 775 C CA . ASN A 1 103 ? -2.741 -0.842 -0.700 1.00 98.56 103 ASN A CA 1
ATOM 776 C C . ASN A 1 103 ? -3.986 -1.212 0.101 1.00 98.56 103 ASN A C 1
ATOM 778 O O . ASN A 1 103 ? -4.821 -0.355 0.394 1.00 98.56 103 ASN A O 1
ATOM 782 N N . ASP A 1 104 ? -4.086 -2.481 0.475 1.00 98.56 104 ASP A N 1
ATOM 783 C CA . ASP A 1 104 ? -5.138 -3.014 1.333 1.00 98.56 104 ASP A CA 1
ATOM 784 C C . ASP A 1 104 ? -4.719 -2.962 2.818 1.00 98.56 104 ASP A C 1
ATOM 786 O O . ASP A 1 104 ? -5.548 -2.718 3.694 1.00 98.56 104 ASP A O 1
ATOM 790 N N . LEU A 1 105 ? -3.419 -3.125 3.102 1.00 97.94 105 LEU A N 1
ATOM 791 C CA . LEU A 1 105 ? -2.823 -3.001 4.437 1.00 97.94 105 LEU A CA 1
ATOM 792 C C . LEU A 1 105 ? -1.651 -2.010 4.433 1.00 97.94 105 LEU A C 1
ATOM 794 O O . LEU A 1 105 ? -0.855 -1.971 3.498 1.00 97.94 105 LEU A O 1
ATOM 798 N N . ILE A 1 106 ? -1.507 -1.246 5.515 1.00 97.38 106 ILE A N 1
ATOM 799 C CA . ILE A 1 106 ? -0.374 -0.337 5.729 1.00 97.38 106 ILE A CA 1
ATOM 800 C C . ILE A 1 106 ? 0.421 -0.846 6.928 1.00 97.38 106 ILE A C 1
ATOM 802 O O . ILE A 1 10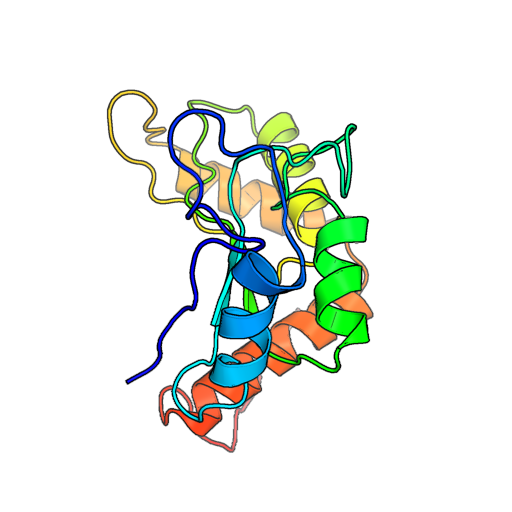6 ? -0.144 -1.065 8.002 1.00 97.38 106 ILE A O 1
ATOM 806 N N . LEU A 1 107 ? 1.724 -1.050 6.740 1.00 96.12 107 LEU A N 1
ATOM 807 C CA . LEU A 1 107 ? 2.626 -1.547 7.773 1.00 96.12 107 LEU A CA 1
ATOM 808 C C . LEU A 1 107 ? 3.381 -0.390 8.431 1.00 96.12 107 LEU A C 1
ATOM 810 O O . LEU A 1 107 ? 4.102 0.356 7.774 1.00 96.12 107 LEU A O 1
ATOM 814 N N . LEU A 1 108 ? 3.228 -0.277 9.750 1.00 93.12 108 LEU A N 1
ATOM 815 C CA . LEU A 1 108 ? 3.914 0.699 10.594 1.00 93.12 108 LEU A CA 1
ATOM 816 C C . LEU A 1 108 ? 4.584 -0.040 11.756 1.00 93.12 108 LEU A C 1
ATOM 818 O O . LEU A 1 108 ? 3.931 -0.370 12.746 1.00 93.12 108 LEU A O 1
ATOM 822 N N . ALA A 1 109 ? 5.876 -0.349 11.629 1.00 91.38 109 ALA A N 1
ATOM 823 C CA . ALA A 1 109 ? 6.625 -1.068 12.660 1.00 91.38 109 ALA A CA 1
ATOM 824 C C . ALA A 1 109 ? 7.041 -0.181 13.847 1.00 91.38 109 ALA A C 1
ATOM 826 O O . ALA A 1 109 ? 7.374 -0.713 14.906 1.00 91.38 109 ALA A O 1
ATOM 827 N N . ASN A 1 110 ? 7.032 1.147 13.678 1.00 88.19 110 ASN A N 1
ATOM 828 C CA . ASN A 1 110 ? 7.372 2.142 14.698 1.00 88.19 110 ASN A CA 1
ATOM 829 C C . ASN A 1 110 ? 8.703 1.858 15.419 1.00 88.19 110 ASN A C 1
ATOM 831 O O . ASN A 1 110 ? 8.779 1.843 16.650 1.00 88.19 110 ASN A O 1
ATOM 835 N N . LYS A 1 111 ? 9.757 1.557 14.653 1.00 80.94 111 LYS A N 1
ATOM 836 C CA . LYS A 1 111 ? 11.022 1.040 15.189 1.00 80.94 111 LYS A CA 1
ATOM 837 C C . LYS A 1 111 ? 12.173 2.041 15.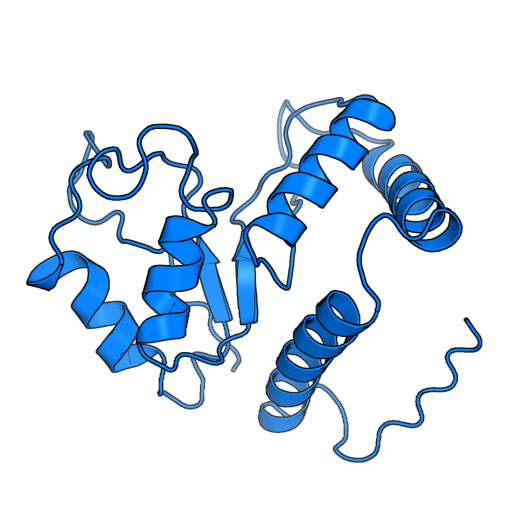061 1.00 80.94 111 LYS A C 1
ATOM 839 O O . LYS A 1 111 ? 12.291 2.771 14.083 1.00 80.94 111 LYS A O 1
ATOM 844 N N . GLY A 1 112 ? 13.102 1.983 16.018 1.00 73.75 112 GLY A N 1
ATOM 845 C CA . GLY A 1 112 ? 14.403 2.652 15.939 1.00 73.75 112 GLY A CA 1
ATOM 846 C C . GLY A 1 112 ? 14.350 4.143 16.278 1.00 73.75 112 GLY A C 1
ATOM 847 O O . GLY A 1 112 ? 13.462 4.599 16.997 1.00 73.75 112 GLY A O 1
ATOM 848 N N . GLY A 1 113 ? 15.320 4.904 15.760 1.00 66.69 113 GLY A N 1
ATOM 849 C CA . GLY A 1 113 ? 15.475 6.343 16.029 1.00 66.69 113 GLY A CA 1
ATOM 850 C C . GLY A 1 113 ? 14.388 7.243 15.427 1.00 66.69 113 GLY A C 1
ATOM 851 O O . GLY A 1 113 ? 14.433 8.451 15.617 1.00 66.69 113 GLY A O 1
ATOM 852 N N . LEU A 1 114 ? 13.425 6.661 14.710 1.00 71.81 114 LEU A N 1
ATOM 853 C CA . LEU A 1 114 ? 12.273 7.341 14.118 1.00 71.81 114 LEU A CA 1
ATOM 854 C C . LEU A 1 114 ? 10.950 6.913 14.772 1.00 71.81 114 LEU A C 1
ATOM 856 O O . LEU A 1 114 ? 9.889 7.109 14.188 1.00 71.81 114 LEU A O 1
ATOM 860 N N . SER A 1 115 ? 11.009 6.294 15.954 1.00 83.38 115 SER A N 1
ATOM 861 C CA . SER A 1 115 ? 9.807 5.877 16.672 1.00 83.38 115 SER A CA 1
ATOM 862 C C . SER A 1 115 ? 9.043 7.069 17.251 1.00 83.38 115 SER A C 1
ATOM 864 O O . SER A 1 115 ? 9.620 7.984 17.839 1.00 83.38 115 SER A O 1
ATOM 866 N N . ASP A 1 116 ? 7.724 7.019 17.106 1.00 88.69 116 ASP A N 1
ATOM 867 C CA . ASP A 1 116 ? 6.771 7.967 17.664 1.00 88.69 116 ASP A CA 1
ATOM 868 C C . ASP A 1 116 ? 5.945 7.258 18.744 1.00 88.69 116 ASP A C 1
ATOM 870 O O . ASP A 1 116 ? 5.149 6.353 18.468 1.00 88.69 116 ASP A O 1
ATOM 874 N N . SER A 1 117 ? 6.121 7.662 20.004 1.00 90.31 117 SER A N 1
ATOM 875 C CA . SER A 1 117 ? 5.398 7.073 21.139 1.00 90.31 117 SER A CA 1
ATOM 876 C C . SER A 1 117 ? 3.891 7.350 21.105 1.00 90.31 117 SER A C 1
ATOM 878 O O . SER A 1 117 ? 3.125 6.648 21.763 1.00 90.31 117 SER A O 1
ATOM 880 N N . GLN A 1 118 ? 3.453 8.346 20.331 1.00 92.38 118 GLN A N 1
ATOM 881 C CA . GLN A 1 118 ? 2.053 8.726 20.153 1.00 92.38 118 GLN A CA 1
ATOM 882 C C . GLN A 1 118 ? 1.444 8.172 18.861 1.00 92.38 118 GLN A C 1
ATOM 884 O O . GLN A 1 118 ? 0.271 8.443 18.593 1.00 92.38 118 GLN A O 1
ATOM 889 N N . LEU A 1 119 ? 2.184 7.381 18.073 1.00 92.06 119 LEU A N 1
ATOM 890 C CA . LEU A 1 119 ? 1.725 6.911 16.764 1.00 92.06 119 LEU A CA 1
ATOM 891 C C . LEU A 1 119 ? 0.356 6.227 16.830 1.00 92.06 119 LEU A C 1
ATOM 893 O O . LEU A 1 119 ? -0.520 6.529 16.028 1.00 92.06 119 LEU A O 1
ATOM 897 N N . SER A 1 120 ? 0.132 5.347 17.808 1.00 92.06 120 SER A N 1
ATOM 898 C CA . SER A 1 120 ? -1.141 4.628 17.958 1.00 92.06 120 SER A CA 1
ATOM 899 C C . SER A 1 120 ? -2.323 5.564 18.242 1.00 92.06 120 SER A C 1
ATOM 901 O O . SER A 1 120 ? -3.414 5.374 17.700 1.00 92.06 120 SER A O 1
ATOM 903 N N . VAL A 1 121 ? -2.106 6.607 19.051 1.00 94.81 121 VAL A N 1
ATOM 904 C CA . VAL A 1 121 ? -3.119 7.621 19.376 1.00 94.81 121 VAL A CA 1
ATOM 905 C C . VAL A 1 121 ? -3.428 8.476 18.148 1.00 94.81 121 VAL A C 1
ATOM 907 O O . VAL A 1 121 ? -4.602 8.661 17.817 1.00 94.81 121 VAL A O 1
ATOM 910 N N . LYS A 1 122 ? -2.392 8.941 17.439 1.00 95.12 122 LYS A N 1
ATOM 911 C CA . LYS A 1 122 ? -2.534 9.708 16.193 1.00 95.12 122 LYS A CA 1
ATOM 912 C C . LYS A 1 122 ? -3.250 8.890 15.121 1.00 95.12 122 LYS A C 1
ATOM 914 O O . LYS A 1 122 ? -4.221 9.370 14.549 1.00 95.12 122 LYS A O 1
ATOM 919 N N . LEU A 1 123 ? -2.845 7.635 14.907 1.00 95.06 123 LEU A N 1
ATOM 920 C CA . LEU A 1 123 ? -3.474 6.723 13.946 1.00 95.06 123 LEU A CA 1
ATOM 921 C C . LEU A 1 123 ? -4.966 6.563 14.209 1.00 95.06 123 LEU A C 1
ATOM 923 O O . LEU A 1 123 ? -5.763 6.673 13.282 1.00 95.06 123 LEU A O 1
ATOM 927 N N . ARG A 1 124 ? -5.362 6.351 15.470 1.00 96.31 124 ARG A N 1
ATOM 928 C CA . ARG A 1 124 ? -6.779 6.229 15.824 1.00 96.31 124 ARG A CA 1
ATOM 929 C C . ARG A 1 124 ? -7.566 7.477 15.424 1.00 96.31 124 ARG A C 1
ATOM 931 O O . ARG A 1 124 ? -8.628 7.346 14.821 1.00 96.31 124 ARG A O 1
ATOM 938 N N . ARG A 1 125 ? -7.050 8.668 15.738 1.00 97.75 125 ARG A N 1
ATOM 939 C CA . ARG A 1 125 ? -7.697 9.947 15.397 1.00 97.75 125 ARG A CA 1
ATOM 940 C C . ARG A 1 125 ? -7.761 10.170 13.892 1.00 97.75 125 ARG A C 1
ATOM 942 O O . ARG A 1 125 ? -8.813 10.531 13.376 1.00 97.75 125 ARG A O 1
ATOM 949 N N . VAL A 1 126 ? -6.667 9.889 13.189 1.00 97.69 126 VAL A N 1
ATOM 950 C CA . VAL A 1 126 ? -6.580 9.996 11.730 1.00 97.69 126 VAL A CA 1
ATOM 951 C C . VAL A 1 126 ? -7.583 9.067 11.050 1.00 97.69 126 VAL A C 1
ATOM 953 O O . VAL A 1 126 ? -8.355 9.524 10.213 1.00 97.69 126 VAL A O 1
ATOM 956 N N . VAL A 1 127 ? -7.648 7.791 11.440 1.00 96.31 127 VAL A N 1
ATOM 957 C CA . VAL A 1 127 ? -8.616 6.834 10.877 1.00 96.31 127 VAL A CA 1
ATOM 958 C C . VAL A 1 127 ? -10.051 7.277 11.161 1.00 96.31 127 VAL A C 1
ATOM 960 O O . VAL A 1 127 ? -10.875 7.296 10.250 1.00 96.31 127 VAL A O 1
ATOM 963 N N . GLN A 1 128 ? -10.353 7.707 12.391 1.00 96.94 128 GLN A N 1
ATOM 964 C CA . GLN A 1 128 ? -11.669 8.261 12.728 1.00 96.94 128 GLN A CA 1
ATOM 965 C C . GLN A 1 128 ? -12.020 9.469 11.851 1.00 96.94 128 GLN A C 1
ATOM 967 O O . GLN A 1 128 ? -13.156 9.581 11.394 1.00 96.94 128 GLN A O 1
ATOM 972 N N . ASN A 1 129 ? -11.056 10.351 11.581 1.00 97.94 129 ASN A N 1
ATOM 973 C CA . ASN A 1 129 ? -11.267 11.520 10.738 1.00 97.94 129 ASN A CA 1
ATOM 974 C C . ASN A 1 129 ? -11.474 11.148 9.260 1.00 97.94 129 ASN A C 1
ATOM 976 O O . ASN A 1 129 ? -12.377 11.692 8.623 1.00 97.94 129 ASN A O 1
ATOM 980 N N . ILE A 1 130 ? -10.700 10.199 8.726 1.00 97.31 130 ILE A N 1
ATOM 981 C CA . ILE A 1 130 ? -10.870 9.666 7.364 1.00 97.31 130 ILE A CA 1
ATOM 982 C C . ILE A 1 130 ? -12.284 9.104 7.182 1.00 97.31 130 ILE A C 1
ATOM 984 O O . ILE A 1 130 ? -12.949 9.441 6.203 1.00 97.31 130 ILE A O 1
ATOM 988 N N . LEU A 1 131 ? -12.760 8.301 8.140 1.00 95.56 131 LEU A N 1
ATOM 989 C CA . LEU A 1 131 ? -14.091 7.691 8.092 1.00 95.56 131 LEU A CA 1
ATOM 990 C C . LEU A 1 131 ? -15.205 8.732 8.246 1.00 95.56 131 LEU A C 1
ATOM 992 O O . LEU A 1 131 ? -16.109 8.793 7.415 1.00 95.56 131 LEU A O 1
ATOM 996 N N . LYS A 1 132 ? -15.117 9.601 9.263 1.00 96.88 132 LYS A N 1
ATOM 997 C CA . LYS A 1 132 ? -16.123 10.640 9.538 1.00 96.88 132 LYS A CA 1
ATOM 998 C C . LYS A 1 132 ? -16.339 11.566 8.341 1.00 96.88 132 LYS A C 1
ATOM 1000 O O . LYS A 1 132 ? -17.475 11.921 8.042 1.00 96.88 132 LYS A O 1
ATOM 1005 N N . ASN A 1 133 ? -15.257 11.952 7.665 1.00 97.56 133 ASN A N 1
ATOM 1006 C CA . ASN A 1 133 ? -15.314 12.860 6.520 1.00 97.56 133 ASN A CA 1
ATOM 1007 C C . ASN A 1 133 ? -15.399 12.130 5.171 1.00 97.56 133 ASN A C 1
ATOM 1009 O O . ASN A 1 133 ? -15.337 12.789 4.138 1.00 97.56 133 ASN A O 1
ATOM 1013 N N . LYS A 1 134 ? -15.536 10.794 5.165 1.00 96.56 134 LYS A N 1
ATOM 1014 C CA . LYS A 1 134 ? -15.636 9.968 3.949 1.00 96.56 134 LYS A CA 1
ATOM 1015 C C . LYS A 1 134 ? -14.509 10.249 2.943 1.00 96.56 134 LYS A C 1
ATOM 1017 O O . LYS A 1 134 ? -14.742 10.341 1.742 1.00 96.56 134 LYS A O 1
ATOM 1022 N N . LEU A 1 135 ? -13.275 10.389 3.439 1.00 97.31 135 LEU A N 1
ATOM 1023 C CA . LEU A 1 135 ? -12.091 10.678 2.607 1.00 97.31 135 LEU A CA 1
ATOM 1024 C C . LEU A 1 135 ? -11.613 9.461 1.798 1.00 97.31 135 LEU A C 1
ATOM 1026 O O . LEU A 1 135 ? -10.687 9.563 0.999 1.00 97.31 135 LEU A O 1
ATOM 1030 N N . ILE A 1 136 ? -12.246 8.311 2.013 1.00 95.56 136 ILE A N 1
ATOM 1031 C CA . ILE A 1 136 ? -12.109 7.087 1.237 1.00 95.56 136 ILE A CA 1
ATOM 1032 C C . ILE A 1 136 ? -13.512 6.581 0.905 1.00 95.56 136 ILE A C 1
ATOM 1034 O O . ILE A 1 136 ? -14.425 6.695 1.727 1.00 95.56 136 ILE A O 1
ATOM 1038 N N . SER A 1 137 ? -13.690 6.054 -0.304 1.00 95.62 137 SER A N 1
ATOM 1039 C CA . SER A 1 137 ? -14.989 5.543 -0.738 1.00 95.62 137 SER A CA 1
ATOM 1040 C C . SER A 1 137 ? -15.339 4.236 -0.015 1.00 95.62 137 SER A C 1
ATOM 1042 O O . SER A 1 137 ? -14.450 3.476 0.387 1.00 95.62 137 SER A O 1
ATOM 1044 N N . ALA A 1 138 ? -16.638 3.975 0.151 1.00 93.50 138 ALA A N 1
ATOM 1045 C CA . ALA A 1 138 ? -17.118 2.742 0.771 1.00 93.50 138 ALA A CA 1
ATOM 1046 C C . ALA A 1 138 ? -16.704 1.519 -0.059 1.00 93.50 138 ALA A C 1
ATOM 1048 O O . ALA A 1 138 ? -16.212 0.539 0.489 1.00 93.50 138 ALA A O 1
ATOM 1049 N N . GLU A 1 139 ? -16.775 1.630 -1.384 1.00 95.12 139 GLU A N 1
ATOM 1050 C CA . GLU A 1 139 ? -16.397 0.580 -2.327 1.00 95.12 139 GLU A CA 1
ATOM 1051 C C . GLU A 1 139 ? -14.914 0.216 -2.176 1.00 95.12 139 GLU A C 1
ATOM 1053 O O . GLU A 1 139 ? -14.564 -0.959 -2.082 1.00 95.12 139 GLU A O 1
ATOM 1058 N N . ARG A 1 140 ? -14.019 1.213 -2.056 1.00 94.94 140 ARG A N 1
ATOM 1059 C CA . ARG A 1 140 ? -12.586 0.954 -1.845 1.00 94.94 140 ARG A CA 1
ATOM 1060 C C . ARG A 1 140 ? -12.331 0.210 -0.532 1.00 94.94 140 ARG A C 1
ATOM 1062 O O . ARG A 1 140 ? -11.455 -0.664 -0.501 1.00 94.94 140 ARG A O 1
ATOM 1069 N N . LEU A 1 141 ? -13.051 0.570 0.533 1.00 94.31 141 LEU A N 1
ATOM 1070 C CA . LEU A 1 141 ? -12.963 -0.097 1.834 1.00 94.31 141 LEU A CA 1
ATOM 1071 C C . LEU A 1 141 ? -13.480 -1.536 1.758 1.00 94.31 141 LEU A C 1
ATOM 1073 O O . LEU A 1 141 ? -12.786 -2.442 2.216 1.00 94.31 141 LEU A O 1
ATOM 1077 N N . GLU A 1 142 ? -14.643 -1.750 1.148 1.00 94.81 142 GLU A N 1
ATOM 1078 C CA . GLU A 1 142 ? -15.260 -3.068 0.975 1.00 94.81 142 GLU A CA 1
ATOM 1079 C C . GLU A 1 142 ? -14.386 -3.999 0.134 1.00 94.81 142 GLU A C 1
ATOM 1081 O O . GLU A 1 142 ? -14.161 -5.144 0.520 1.00 94.81 142 GLU A O 1
ATOM 1086 N N . GLU A 1 143 ? -13.806 -3.506 -0.961 1.00 94.88 143 GLU A N 1
ATOM 1087 C CA . GLU A 1 143 ? -12.861 -4.276 -1.769 1.00 94.88 143 GLU A CA 1
ATOM 1088 C C . GLU A 1 143 ? -11.614 -4.687 -0.977 1.00 94.88 143 GLU A C 1
ATOM 1090 O O . GLU A 1 143 ? -11.183 -5.841 -1.046 1.00 94.88 143 GLU A O 1
ATOM 1095 N N . SER A 1 144 ? -11.017 -3.744 -0.235 1.00 96.75 144 SER A N 1
ATOM 1096 C CA . SER A 1 144 ? -9.845 -4.018 0.610 1.00 96.75 144 SER A CA 1
ATOM 1097 C C . SER A 1 144 ? -10.176 -5.085 1.647 1.00 96.75 144 SER A C 1
ATOM 1099 O O . SER A 1 144 ? -9.512 -6.121 1.751 1.00 96.75 144 SER A O 1
ATOM 1101 N N . PHE A 1 145 ? -11.259 -4.842 2.385 1.00 95.94 145 PHE A N 1
ATOM 1102 C CA . PHE A 1 145 ? -11.709 -5.705 3.456 1.00 95.94 145 PHE A CA 1
ATOM 1103 C C . PHE A 1 145 ? -12.061 -7.096 2.933 1.00 95.94 145 PHE A C 1
ATOM 1105 O O . PHE A 1 145 ? -11.615 -8.081 3.513 1.00 95.94 145 PHE A O 1
ATOM 1112 N N . GLY A 1 146 ? -12.756 -7.194 1.798 1.00 95.00 146 GLY A N 1
ATOM 1113 C CA . GLY A 1 146 ? -13.090 -8.458 1.147 1.00 95.00 146 GLY A CA 1
ATOM 1114 C C . GLY A 1 146 ? -11.858 -9.294 0.795 1.00 95.00 146 GLY A C 1
ATOM 1115 O O . GLY A 1 146 ? -11.836 -10.493 1.078 1.00 95.00 146 GLY A O 1
ATOM 1116 N N . ARG A 1 147 ? -10.789 -8.680 0.259 1.00 96.25 147 ARG A N 1
ATOM 1117 C CA . ARG A 1 147 ? -9.518 -9.386 -0.014 1.00 96.25 147 ARG A CA 1
ATOM 1118 C C . ARG A 1 147 ? -8.861 -9.881 1.275 1.00 96.25 147 ARG A C 1
ATOM 1120 O O . ARG A 1 147 ? -8.447 -11.040 1.343 1.00 96.25 147 ARG A O 1
ATOM 1127 N N . ILE A 1 148 ? -8.795 -9.031 2.303 1.00 96.69 148 ILE A N 1
ATOM 1128 C CA . ILE A 1 148 ? -8.223 -9.382 3.613 1.00 96.69 148 ILE A CA 1
ATOM 1129 C C . ILE A 1 148 ? -8.998 -10.544 4.239 1.00 96.69 148 ILE A C 1
ATOM 1131 O O . ILE A 1 148 ? -8.397 -11.511 4.713 1.00 96.69 148 ILE A O 1
ATOM 1135 N N . LEU A 1 149 ? -10.326 -10.473 4.202 1.00 95.00 149 LEU A N 1
ATOM 1136 C CA . LEU A 1 149 ? -11.222 -11.484 4.743 1.00 95.00 149 LEU A CA 1
ATOM 1137 C C . LEU A 1 149 ? -11.057 -12.819 4.025 1.00 95.00 149 LEU A C 1
ATOM 1139 O O . LEU A 1 149 ? -10.847 -13.841 4.673 1.00 95.00 149 LEU A O 1
ATOM 1143 N N . ALA A 1 150 ? -11.063 -12.803 2.691 1.00 92.94 150 ALA A N 1
ATOM 1144 C CA . ALA A 1 150 ? -10.896 -13.999 1.877 1.00 92.94 150 ALA A CA 1
ATOM 1145 C C . ALA A 1 150 ? -9.557 -14.700 2.157 1.00 92.94 150 ALA A C 1
ATOM 1147 O O . ALA A 1 150 ? -9.510 -15.928 2.266 1.00 92.94 150 ALA A O 1
ATOM 1148 N N . VAL A 1 151 ? -8.468 -13.937 2.320 1.00 94.75 151 VAL A N 1
ATOM 1149 C CA . VAL A 1 151 ? -7.158 -14.490 2.697 1.00 94.75 151 VAL A CA 1
ATOM 1150 C C . VAL A 1 151 ? -7.200 -15.075 4.108 1.00 94.75 151 VAL A C 1
ATOM 1152 O O . VAL A 1 151 ? -6.786 -16.218 4.303 1.00 94.75 151 VAL A O 1
ATOM 1155 N N . LYS A 1 152 ? -7.743 -14.350 5.091 1.00 94.31 152 LYS A N 1
ATOM 1156 C CA . LYS A 1 152 ? -7.872 -14.855 6.466 1.00 94.31 152 LYS A CA 1
ATOM 1157 C C . LYS A 1 152 ? -8.687 -16.152 6.535 1.00 94.31 152 LYS A C 1
ATOM 1159 O O . LYS A 1 152 ? -8.254 -17.099 7.189 1.00 94.31 152 LYS A O 1
ATOM 1164 N N . GLN A 1 153 ? -9.812 -16.225 5.825 1.00 92.00 153 GLN A N 1
ATOM 1165 C CA . GLN A 1 153 ? -10.680 -17.405 5.777 1.00 92.00 153 GLN A CA 1
ATOM 1166 C C . GLN A 1 153 ? -10.009 -18.600 5.097 1.00 92.00 153 GLN A C 1
ATOM 1168 O O . GLN A 1 153 ? -10.064 -19.712 5.615 1.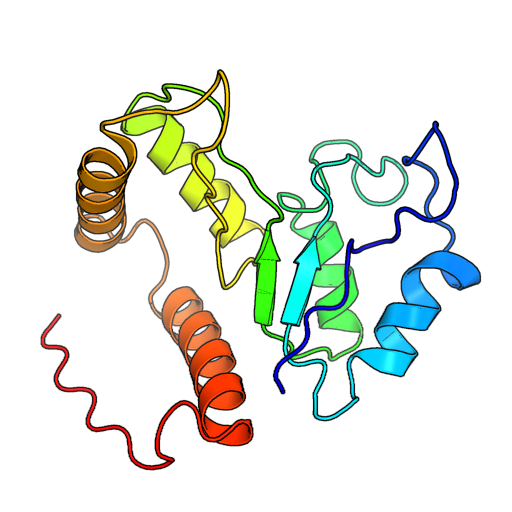00 92.00 153 GLN A O 1
ATOM 1173 N N . ARG A 1 154 ? -9.316 -18.386 3.969 1.00 91.31 154 ARG A N 1
ATOM 1174 C CA . ARG A 1 154 ? -8.557 -19.447 3.281 1.00 91.31 154 ARG A CA 1
ATOM 1175 C C . ARG A 1 154 ? -7.478 -20.063 4.175 1.00 91.31 154 ARG A C 1
ATOM 1177 O O . ARG A 1 154 ? -7.172 -21.242 4.037 1.00 91.31 154 ARG A O 1
ATOM 1184 N N . HIS A 1 155 ? -6.916 -19.276 5.091 1.00 92.50 155 HIS A N 1
ATOM 1185 C CA . HIS A 1 155 ? -5.871 -19.711 6.016 1.00 92.50 155 HIS A CA 1
ATOM 1186 C C . HIS A 1 155 ? -6.374 -20.099 7.411 1.00 92.50 155 HIS A C 1
ATOM 1188 O O . HIS A 1 155 ? -5.545 -20.287 8.300 1.00 92.50 155 HIS A O 1
ATOM 1194 N N . ASN A 1 156 ? -7.690 -20.244 7.609 1.00 91.75 156 ASN A N 1
ATOM 1195 C CA . ASN A 1 156 ? -8.303 -20.572 8.903 1.00 91.75 156 ASN A CA 1
ATOM 1196 C C . ASN A 1 156 ? -7.907 -19.602 10.037 1.00 91.75 156 ASN A C 1
ATOM 1198 O O . ASN A 1 156 ? -7.831 -19.997 11.197 1.00 91.75 156 ASN A O 1
ATOM 1202 N N . ILE A 1 157 ? -7.627 -18.338 9.700 1.00 93.12 157 ILE A N 1
ATOM 1203 C CA . ILE A 1 157 ? -7.403 -17.259 10.675 1.00 93.12 157 ILE A CA 1
ATOM 1204 C C . ILE A 1 157 ? -8.752 -16.734 11.179 1.00 93.12 157 ILE A C 1
ATOM 1206 O O . ILE A 1 157 ? -8.884 -16.415 12.353 1.00 93.12 157 ILE A O 1
ATOM 1210 N N . GLU A 1 158 ? -9.747 -16.667 10.290 1.00 89.62 158 GLU A N 1
ATOM 1211 C CA . GLU A 1 158 ? -11.135 -16.315 10.608 1.00 89.62 158 GLU A CA 1
ATOM 1212 C C . GLU A 1 158 ? -12.073 -17.421 10.109 1.00 89.62 158 GLU A C 1
ATOM 1214 O O . GLU A 1 158 ? -11.778 -18.054 9.086 1.00 89.62 158 GLU A O 1
ATOM 1219 N N . PRO A 1 159 ? -13.217 -17.646 10.775 1.00 85.62 159 PRO A N 1
ATOM 1220 C CA . PRO A 1 159 ? -14.241 -18.559 10.282 1.00 85.62 159 PRO A CA 1
ATOM 1221 C C . PRO A 1 159 ? -14.868 -18.065 8.966 1.00 85.62 159 PRO A C 1
ATOM 1223 O O . PRO A 1 159 ? -14.842 -16.879 8.633 1.00 85.62 159 PRO A O 1
ATOM 1226 N N . LYS A 1 160 ? -15.464 -18.988 8.198 1.00 76.38 160 LYS A N 1
ATOM 1227 C CA . LYS A 1 160 ? -16.170 -18.660 6.942 1.00 76.38 160 LYS A CA 1
ATOM 1228 C C . LYS A 1 160 ? -17.432 -17.828 7.174 1.00 76.38 160 LYS A C 1
ATOM 1230 O O . LYS A 1 160 ? -17.757 -16.967 6.363 1.00 76.38 160 LYS A O 1
ATOM 1235 N N . GLU A 1 161 ? -18.120 -18.079 8.280 1.00 76.94 161 GLU A N 1
ATOM 1236 C CA . GLU A 1 161 ? -19.240 -17.265 8.737 1.00 76.94 161 GLU A CA 1
ATOM 1237 C C . GLU A 1 161 ? -18.702 -16.172 9.648 1.00 76.94 161 GLU A C 1
ATOM 1239 O O . GLU A 1 161 ? -18.167 -16.451 10.721 1.00 76.94 161 GLU A O 1
ATOM 1244 N N . ILE A 1 162 ? -18.816 -14.925 9.202 1.00 65.88 162 ILE A N 1
ATOM 1245 C CA . ILE A 1 162 ? -18.382 -13.768 9.976 1.00 65.88 162 ILE A CA 1
ATOM 1246 C C . ILE A 1 162 ? -19.616 -12.935 10.267 1.0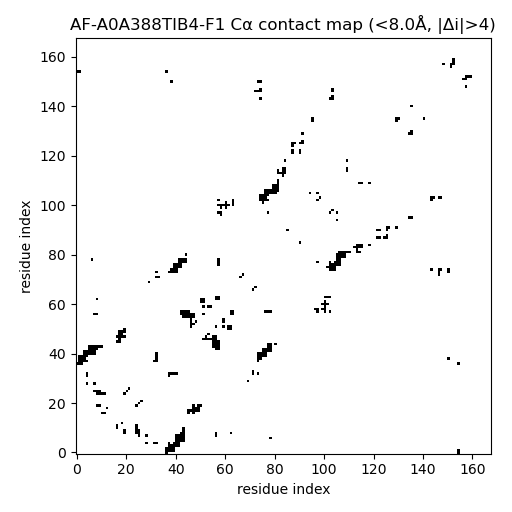0 65.88 162 ILE A C 1
ATOM 1248 O O . ILE A 1 162 ? -20.211 -12.339 9.372 1.00 65.88 162 ILE A O 1
ATOM 1252 N N . TYR A 1 163 ? -19.991 -12.894 11.540 1.00 54.41 163 TYR A N 1
ATOM 1253 C CA . TYR A 1 163 ? -21.002 -11.975 12.037 1.00 54.41 163 TYR A CA 1
ATOM 1254 C C . TYR A 1 163 ? -20.349 -10.598 12.153 1.00 54.41 163 TYR A C 1
ATOM 1256 O O . TYR A 1 163 ? -19.719 -10.279 13.162 1.00 54.41 163 TYR A O 1
ATOM 1264 N N . LEU A 1 164 ? -20.437 -9.792 11.092 1.00 56.97 164 LEU A N 1
ATOM 1265 C CA . LEU A 1 164 ? -19.984 -8.402 11.116 1.00 56.97 164 LEU A CA 1
ATOM 1266 C C . LEU A 1 164 ? -20.942 -7.575 11.984 1.00 56.97 164 LEU A C 1
ATOM 1268 O O . LEU A 1 164 ? -21.792 -6.849 11.484 1.00 56.97 164 LEU A O 1
ATOM 1272 N N . ASN A 1 165 ? -20.786 -7.662 13.305 1.00 44.34 165 ASN A N 1
ATOM 1273 C CA . ASN A 1 165 ? -21.442 -6.777 14.270 1.00 44.34 165 ASN A CA 1
ATOM 1274 C C . ASN A 1 165 ? -20.706 -5.429 14.371 1.00 44.34 165 ASN A C 1
ATOM 1276 O O . ASN A 1 165 ? -20.445 -4.935 15.467 1.00 44.34 165 ASN A O 1
ATOM 1280 N N . TYR A 1 166 ? -20.332 -4.833 13.240 1.00 43.44 166 TYR A N 1
ATOM 1281 C CA . TYR A 1 166 ? -19.799 -3.476 13.226 1.00 43.44 166 TYR A CA 1
ATOM 1282 C C . TYR A 1 166 ? -20.941 -2.526 12.883 1.00 43.44 166 TYR A C 1
ATOM 1284 O O . TYR A 1 166 ? -21.218 -2.260 11.718 1.00 43.44 166 TYR A O 1
ATOM 1292 N N . ALA A 1 167 ? -21.624 -2.035 13.918 1.00 31.72 167 ALA A N 1
ATOM 1293 C CA . ALA A 1 167 ? -22.367 -0.790 13.796 1.00 31.72 167 ALA A CA 1
ATOM 1294 C C . ALA A 1 167 ? -21.337 0.314 13.501 1.00 31.72 167 ALA A C 1
ATOM 1296 O O . ALA A 1 167 ? -20.520 0.636 14.368 1.00 31.72 167 ALA A O 1
ATOM 1297 N N . LEU A 1 168 ? -21.315 0.788 12.253 1.00 38.50 168 LEU A N 1
ATOM 1298 C CA . LEU A 1 168 ? -20.578 1.984 11.836 1.00 38.50 168 LEU A CA 1
ATOM 1299 C C . LEU A 1 168 ? -21.276 3.242 12.359 1.00 38.50 168 LEU A C 1
ATOM 1301 O O . LEU A 1 168 ? -22.522 3.304 12.250 1.00 38.50 168 LEU A O 1
#

Organism: NCBI:txid2218525

InterPro domains:
  IPR001764 Glycoside hydrolase, family 3, N-terminal [PF00933] (1-150)
  IPR017853 Glycoside hydrolase superfamily [SSF51445] (2-157)
  IPR036962 Glycoside hydrolase, family 3, N-terminal domain superfamily [G3DSA:3.20.20.300] (1-157)
  IPR050226 NagZ Beta-hexosaminidase [PTHR30480] (1-160)

Mean predicted aligned error: 5.26 Å

pLDDT: mean 89.34, std 13.19, range [31.72, 98.56]

Foldseek 3Di:
DADEADAPQAQPPPDVSQDRDCVPRNVVCLVCLPPLRHQEYEYDQAHRVVQPPPHGLLLALSNVVVCVVSVRLHQYEYDAPLAADDDLVRVLVVVLSNLVSPHLYYDHPLDDPRHDPCVVVSVVVSVVVCVVVVVDPPVSNCSSVVSVVVSCCSVVVDPPDDPPPDPD

Nearest PDB structures (foldseek):
  3sql-assembly1_A  TM=6.906E-01  e=7.179E-07  Picosynechococcus sp. PCC 7002
  7vi7-assembly2_B  TM=7.257E-01  e=3.293E-06  Akkermansia muciniphila ATCC BAA-835
  5g6t-assembly2_B  TM=6.177E-01  e=1.729E-06  Pseudomonas aeruginosa PAO1
  3fa4-assembly3_K  TM=4.511E-01  e=1.780E-01  Aspergillus niger

Sequence (168 aa):
MLCALKHFPGRGAGAAGRIYEREIDLKPFLDLARHENAGLIMFSTQTFPQLDSSAPAHKSKLVHELLRAQGQQNVLLTDDVSSGNLTEAELQAEILALLAAGNDLILLANKGGLSDSQLSVKLRRVVQNILKNKLISAERLEESFGRILAVKQRHNIEPKEIYLNYAL

Radius of gyration: 16.62 Å; Cα contacts (8 Å, |Δi|>4): 246; chains: 1; bounding box: 45×37×38 Å

Secondary structure (DSSP, 8-state):
---EEEEET---STTT-----IIIIIHHHHHHTTSTT--EEEEPSSB-TTT-SSSBGGG-HHHHHHHHTTT--SEEEEEE---SS--HHHHHHHHHHHHHHT-SEEE----GGG--TTHHHHHHHHHHHHHHTT-S-HHHHHHHHHHHHHHHHHTTSS-SS-------

Solvent-accessible surface area (backbone atoms only — not comparable to full-atom values): 9459 Å² total; per-residue (Å²): 119,87,37,67,46,73,39,38,70,44,62,82,55,71,99,68,51,33,75,82,49,64,83,69,35,40,42,60,51,66,72,42,52,76,41,89,40,26,42,25,39,26,20,25,86,49,48,32,57,88,75,36,72,89,36,29,37,41,48,21,40,62,55,42,46,58,47,45,75,73,70,56,70,50,33,30,24,38,44,77,66,58,65,41,79,59,51,57,67,54,48,37,54,50,51,50,44,28,46,69,17,59,38,55,43,81,38,67,74,56,61,73,101,36,45,42,97,55,48,70,63,42,49,52,54,34,53,52,48,36,61,76,68,55,76,58,58,68,66,61,50,50,55,33,48,50,35,50,48,53,45,33,35,76,68,69,74,41,64,88,78,72,85,80,84,69,86,126